Protein AF-A0A8T7GGV0-F1 (afdb_monomer)

Foldseek 3Di:
DDDDDDDPDDDDDDDPDDPDDPLPPVVVVVPPCPPPDDDDPPDDPDVVNVVVVNQAAKAKDKDWAQEAEAFDKIKIAMDIDTHADDKWKWKAKPVGDIDGDRMDIDGHNDFDKMKMKMWIAHPVGHIHMDIGMHGYDYDDDDD

Structure (mmCIF, N/CA/C/O backbone):
data_AF-A0A8T7GGV0-F1
#
_entry.id   AF-A0A8T7GGV0-F1
#
loop_
_atom_site.group_PDB
_atom_site.id
_atom_site.type_symbol
_atom_site.label_atom_id
_atom_site.label_alt_id
_atom_site.label_comp_id
_atom_site.label_asym_id
_atom_site.label_entity_id
_atom_site.label_seq_id
_atom_site.pdbx_PDB_ins_code
_atom_site.Cartn_x
_atom_site.Cartn_y
_atom_site.Cartn_z
_atom_site.occupancy
_atom_site.B_iso_or_equiv
_atom_site.auth_seq_id
_atom_site.auth_comp_id
_atom_site.auth_asym_id
_atom_site.auth_atom_id
_atom_site.pdbx_PDB_model_num
ATOM 1 N N . MET A 1 1 ? 6.820 34.932 51.823 1.00 40.03 1 MET A N 1
ATOM 2 C CA . MET A 1 1 ? 7.061 33.648 51.129 1.00 40.03 1 MET A CA 1
ATOM 3 C C . MET A 1 1 ? 6.837 33.882 49.645 1.00 40.03 1 MET A C 1
ATOM 5 O O . MET A 1 1 ? 5.722 34.203 49.266 1.00 40.03 1 MET A O 1
ATOM 9 N N . ALA A 1 2 ? 7.900 33.862 48.840 1.00 37.25 2 ALA A N 1
ATOM 10 C CA . ALA A 1 2 ? 7.823 34.126 47.404 1.00 37.25 2 ALA A CA 1
ATOM 11 C C . ALA A 1 2 ? 7.510 32.822 46.658 1.00 37.25 2 ALA A C 1
ATOM 13 O O . ALA A 1 2 ? 8.237 31.841 46.806 1.00 37.25 2 ALA A O 1
ATOM 14 N N . VAL A 1 3 ? 6.425 32.810 45.883 1.00 40.09 3 VAL A N 1
ATOM 15 C CA . VAL A 1 3 ? 6.085 31.696 44.993 1.00 40.09 3 VAL A CA 1
ATOM 16 C C . VAL A 1 3 ? 6.983 31.795 43.759 1.00 40.09 3 VAL A C 1
ATOM 18 O O . VAL A 1 3 ? 6.969 32.790 43.037 1.00 40.09 3 VAL A O 1
ATOM 21 N N . SER A 1 4 ? 7.820 30.773 43.586 1.00 41.00 4 SER A N 1
ATOM 22 C CA . SER A 1 4 ? 8.765 30.607 42.481 1.00 41.00 4 SER A CA 1
ATOM 23 C C . SER A 1 4 ? 8.033 30.579 41.135 1.00 41.00 4 SER A C 1
ATOM 25 O O . SER A 1 4 ? 7.088 29.814 40.954 1.00 41.00 4 SER A O 1
ATOM 27 N N . GLY A 1 5 ? 8.464 31.418 40.190 1.00 46.09 5 GLY A N 1
ATOM 28 C CA . GLY A 1 5 ? 7.894 31.488 38.846 1.00 46.09 5 GLY A CA 1
ATOM 29 C C . GLY A 1 5 ? 8.235 30.250 38.014 1.00 46.09 5 GLY A C 1
ATOM 30 O O . GLY A 1 5 ? 9.405 29.983 37.736 1.00 46.09 5 GLY A O 1
ATOM 31 N N . ASN A 1 6 ? 7.211 29.515 37.573 1.00 38.62 6 ASN A N 1
ATOM 32 C CA . ASN A 1 6 ? 7.380 28.393 36.652 1.00 38.62 6 ASN A CA 1
ATOM 33 C C . ASN A 1 6 ? 7.761 28.904 35.253 1.00 38.62 6 ASN A C 1
ATOM 35 O O . ASN A 1 6 ? 6.949 29.481 34.530 1.00 38.62 6 ASN A O 1
ATOM 39 N N . LYS A 1 7 ? 9.019 28.672 34.862 1.00 41.03 7 LYS A N 1
ATOM 40 C CA . LYS A 1 7 ? 9.503 28.861 33.491 1.00 41.03 7 LYS A CA 1
ATOM 41 C C . LYS A 1 7 ? 8.842 27.821 32.588 1.00 41.03 7 LYS A C 1
ATOM 43 O O . LYS A 1 7 ? 9.182 26.643 32.647 1.00 41.03 7 LYS A O 1
ATOM 48 N N . ILE A 1 8 ? 7.920 28.254 31.732 1.00 41.19 8 ILE A N 1
ATOM 49 C CA . ILE A 1 8 ? 7.350 27.391 30.695 1.00 41.19 8 ILE A CA 1
ATOM 50 C C . ILE A 1 8 ? 8.408 27.205 29.601 1.00 41.19 8 ILE A C 1
ATOM 52 O O . ILE A 1 8 ? 8.607 28.057 28.733 1.00 41.19 8 ILE A O 1
ATOM 56 N N . THR A 1 9 ? 9.138 26.096 29.688 1.00 31.20 9 THR A N 1
ATOM 57 C CA . THR A 1 9 ? 10.105 25.647 28.684 1.00 31.20 9 THR A CA 1
ATOM 58 C C . THR A 1 9 ? 9.359 25.310 27.394 1.00 31.20 9 THR A C 1
ATOM 60 O O . THR A 1 9 ? 8.573 24.367 27.346 1.00 31.20 9 THR A O 1
ATOM 63 N N . LYS A 1 10 ? 9.586 26.097 26.339 1.00 32.28 10 LYS A N 1
ATOM 64 C CA . LYS A 1 10 ? 9.011 25.870 25.007 1.00 32.28 10 LYS A CA 1
ATOM 65 C C . LYS A 1 10 ? 9.636 24.614 24.388 1.00 32.28 10 LYS A C 1
ATOM 67 O O . LYS A 1 10 ? 10.772 24.662 23.926 1.00 32.28 10 LYS A O 1
ATOM 72 N N . ILE A 1 11 ? 8.901 23.502 24.375 1.00 36.19 11 ILE A N 1
ATOM 73 C CA . ILE A 1 11 ? 9.279 22.287 23.640 1.00 36.19 11 ILE A CA 1
ATOM 74 C C . ILE A 1 11 ? 8.809 22.461 22.194 1.00 36.19 11 ILE A C 1
ATOM 76 O O . ILE A 1 11 ? 7.618 22.387 21.902 1.00 36.19 11 ILE A O 1
ATOM 80 N N . ALA A 1 12 ? 9.746 22.727 21.287 1.00 32.28 12 ALA A N 1
ATOM 81 C CA . ALA A 1 12 ? 9.485 22.677 19.855 1.00 32.28 12 ALA A CA 1
ATOM 82 C C . ALA A 1 12 ? 9.459 21.205 19.411 1.00 32.28 12 ALA A C 1
ATOM 84 O O . ALA A 1 12 ? 10.494 20.540 19.419 1.00 32.28 12 ALA A O 1
ATOM 85 N N . LEU A 1 13 ? 8.285 20.681 19.042 1.00 35.88 13 LEU A N 1
ATOM 86 C CA . LEU A 1 13 ? 8.188 19.375 18.387 1.00 35.88 13 LEU A CA 1
ATOM 87 C C . LEU A 1 13 ? 8.573 19.534 16.913 1.00 35.88 13 LEU A C 1
ATOM 89 O O . LEU A 1 13 ? 7.858 20.164 16.135 1.00 35.88 13 LEU A O 1
ATOM 93 N N . ILE A 1 14 ? 9.711 18.958 16.534 1.00 36.78 14 ILE A N 1
ATOM 94 C CA . ILE A 1 14 ? 10.134 18.846 15.138 1.00 36.78 14 ILE A CA 1
ATOM 95 C C . ILE A 1 14 ? 9.450 17.604 14.554 1.00 36.78 14 ILE A C 1
ATOM 97 O O . ILE A 1 14 ? 9.758 16.479 14.945 1.00 36.78 14 ILE A O 1
ATOM 101 N N . PHE A 1 15 ? 8.520 17.796 13.618 1.00 39.84 15 PHE A N 1
ATOM 102 C CA . PHE A 1 15 ? 7.900 16.699 12.873 1.00 39.84 15 PHE A CA 1
ATOM 103 C C . PHE A 1 15 ? 8.827 16.268 11.732 1.00 39.84 15 PHE A C 1
ATOM 105 O O . PHE A 1 15 ? 8.814 16.853 10.650 1.00 39.84 15 PHE A O 1
ATOM 112 N N . VAL A 1 16 ? 9.652 15.248 11.970 1.00 31.03 16 VAL A N 1
ATOM 113 C CA . VAL A 1 16 ? 10.456 14.620 10.915 1.00 31.03 16 VAL A CA 1
ATOM 114 C C . VAL A 1 16 ? 9.678 13.446 10.320 1.00 31.03 16 VAL A C 1
ATOM 116 O O . VAL A 1 16 ? 9.571 12.390 10.932 1.00 31.03 16 VAL A O 1
ATOM 119 N N . GLY A 1 17 ? 9.142 13.644 9.115 1.00 36.53 17 GLY A N 1
ATOM 120 C CA . GLY A 1 17 ? 9.162 12.660 8.021 1.00 36.53 17 GLY A CA 1
ATOM 121 C C . GLY A 1 17 ? 8.539 11.270 8.201 1.00 36.53 17 GLY A C 1
ATOM 122 O O . GLY A 1 17 ? 8.775 10.414 7.355 1.00 36.53 17 GLY A O 1
ATOM 123 N N . ILE A 1 18 ? 7.757 11.004 9.243 1.00 39.44 18 ILE A N 1
ATOM 124 C CA . ILE A 1 18 ? 7.032 9.739 9.416 1.00 39.44 18 ILE A CA 1
ATOM 125 C C . ILE A 1 18 ? 5.613 10.106 9.828 1.00 39.44 18 ILE A C 1
ATOM 127 O O . ILE A 1 18 ? 5.434 10.992 10.659 1.00 39.44 18 ILE A O 1
ATOM 131 N N . GLY A 1 19 ? 4.608 9.449 9.242 1.00 43.00 19 GLY A N 1
ATOM 132 C CA . GLY A 1 19 ? 3.189 9.576 9.594 1.00 43.00 19 GLY A CA 1
ATOM 133 C C . GLY A 1 19 ? 2.882 9.099 11.018 1.00 43.00 19 GLY A C 1
ATOM 134 O O . GLY A 1 19 ? 2.084 8.189 11.219 1.00 43.00 19 GLY A O 1
ATOM 135 N N . ILE A 1 20 ? 3.540 9.693 12.012 1.00 44.22 20 ILE A N 1
ATOM 136 C CA . ILE A 1 20 ? 3.296 9.515 13.431 1.00 44.22 20 ILE A CA 1
ATOM 137 C C . ILE A 1 20 ? 2.268 10.566 13.824 1.00 44.22 20 ILE A C 1
ATOM 139 O O . ILE A 1 20 ? 2.565 11.745 13.994 1.00 44.22 20 ILE A O 1
ATOM 143 N N . ALA A 1 21 ? 1.037 10.078 13.923 1.00 39.94 21 ALA A N 1
ATOM 144 C CA . ALA A 1 21 ? 0.113 10.361 15.006 1.00 39.94 21 ALA A CA 1
ATOM 145 C C . ALA A 1 21 ? 0.184 11.781 15.590 1.00 39.94 21 ALA A C 1
ATOM 147 O O . ALA A 1 21 ? 0.845 12.039 16.600 1.00 39.94 21 ALA A O 1
ATOM 148 N N . VAL A 1 22 ? -0.679 12.652 15.072 1.00 38.69 22 VAL A N 1
ATOM 149 C CA . VAL A 1 22 ? -1.307 13.695 15.892 1.00 38.69 22 VAL A CA 1
ATOM 150 C C . VAL A 1 22 ? -2.233 12.989 16.898 1.00 38.69 22 VAL A C 1
ATOM 152 O O . VAL A 1 22 ? -3.447 12.973 16.763 1.00 38.69 22 VAL A O 1
ATOM 155 N N . GLY A 1 23 ? -1.630 12.291 17.860 1.00 41.53 23 GLY A N 1
ATOM 156 C CA . GLY A 1 23 ? -2.302 11.563 18.939 1.00 41.53 23 GLY A CA 1
ATOM 157 C C . GLY A 1 23 ? -1.738 11.903 20.320 1.00 41.53 23 GLY A C 1
ATOM 158 O O . GLY A 1 23 ? -2.379 11.627 21.325 1.00 41.53 23 GLY A O 1
ATOM 159 N N . LEU A 1 24 ? -0.575 12.561 20.389 1.00 41.19 24 LEU A N 1
ATOM 160 C CA . LEU A 1 24 ? 0.061 12.940 21.656 1.00 41.19 24 LEU A CA 1
ATOM 161 C C . LEU A 1 24 ? -0.316 14.339 22.173 1.00 41.19 24 LEU A C 1
ATOM 163 O O . LEU A 1 24 ? 0.004 14.661 23.312 1.00 41.19 24 LEU A O 1
ATOM 167 N N . ALA A 1 25 ? -1.020 15.164 21.391 1.00 37.88 25 ALA A N 1
ATOM 168 C CA . ALA A 1 25 ? -1.359 16.528 21.815 1.00 37.88 25 ALA A CA 1
ATOM 169 C C . ALA A 1 25 ? -2.620 16.616 22.699 1.00 37.88 25 ALA A C 1
ATOM 171 O O . ALA A 1 25 ? -2.757 17.558 23.473 1.00 37.88 25 ALA A O 1
ATOM 172 N N . ILE A 1 26 ? -3.537 15.645 22.621 1.00 43.47 26 ILE A N 1
ATOM 173 C CA . ILE A 1 26 ? -4.849 15.759 23.286 1.00 43.47 26 ILE A CA 1
ATOM 174 C C . ILE A 1 26 ? -4.807 15.263 24.740 1.00 43.47 26 ILE A C 1
ATOM 176 O O . ILE A 1 26 ? -5.493 15.822 25.593 1.00 43.47 26 ILE A O 1
ATOM 180 N N . ALA A 1 27 ? -3.940 14.295 25.066 1.00 40.59 27 ALA A N 1
ATOM 181 C CA . ALA A 1 27 ? -3.777 13.824 26.445 1.00 40.59 27 ALA A CA 1
ATOM 182 C C . ALA A 1 27 ? -3.218 14.908 27.388 1.00 40.59 27 ALA A C 1
ATOM 184 O O . ALA A 1 27 ? -3.549 14.914 28.570 1.00 40.59 27 ALA A O 1
ATOM 185 N N . LEU A 1 28 ? -2.435 15.865 26.868 1.00 40.44 28 LEU A N 1
ATOM 186 C CA . LEU A 1 28 ? -1.937 16.986 27.670 1.00 40.44 28 LEU A CA 1
ATOM 187 C C . LEU A 1 28 ? -3.003 18.054 27.965 1.00 40.44 28 LEU A C 1
ATOM 189 O O . LEU A 1 28 ? -2.833 18.814 28.914 1.00 40.44 28 LEU A O 1
ATOM 193 N N . LEU A 1 29 ? -4.096 18.121 27.195 1.00 40.66 29 LEU A N 1
ATOM 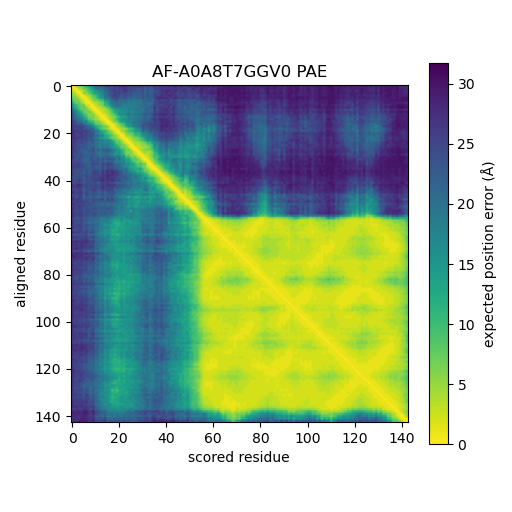194 C CA . LEU A 1 29 ? -5.113 19.164 27.374 1.00 40.66 29 LEU A CA 1
ATOM 195 C C . LEU A 1 29 ? -6.152 18.806 28.451 1.00 40.66 29 LEU A C 1
ATOM 197 O O . LEU A 1 29 ? -6.715 19.691 29.085 1.00 40.66 29 LEU A O 1
ATOM 201 N N . VAL A 1 30 ? -6.379 17.514 28.707 1.00 46.53 30 VAL A N 1
ATOM 202 C CA . VAL A 1 30 ? -7.396 17.048 29.672 1.00 46.53 30 VAL A CA 1
ATOM 203 C C . VAL A 1 30 ? -6.906 17.114 31.131 1.00 46.53 30 VAL A C 1
ATOM 205 O O . VAL A 1 30 ? -7.712 17.031 32.052 1.00 46.53 30 VAL A O 1
ATOM 208 N N . MET A 1 31 ? -5.608 17.332 31.368 1.00 45.06 31 MET A N 1
ATOM 209 C CA . MET A 1 31 ? -4.999 17.299 32.708 1.00 45.06 31 MET A CA 1
ATOM 210 C C . MET A 1 31 ? -4.852 18.671 33.399 1.00 45.06 31 MET A C 1
ATOM 212 O O . MET A 1 31 ? -4.231 18.745 34.453 1.00 45.06 31 MET A O 1
ATOM 216 N N . GLN A 1 32 ? -5.395 19.757 32.833 1.00 42.12 32 GLN A N 1
ATOM 217 C CA . GLN A 1 32 ? -5.295 21.116 33.406 1.00 42.12 32 GLN A CA 1
ATOM 218 C C . GLN A 1 32 ? -6.587 21.646 34.047 1.00 42.12 32 GLN A C 1
ATOM 220 O O . GLN A 1 32 ? -6.619 22.796 34.470 1.00 42.12 32 GLN A O 1
ATOM 225 N N . LEU A 1 33 ? -7.640 20.835 34.159 1.00 42.31 33 LEU A N 1
ATOM 226 C CA . LEU A 1 33 ? -8.830 21.213 34.923 1.00 42.31 33 LEU A CA 1
ATOM 227 C C . LEU A 1 33 ? -8.917 20.335 36.167 1.00 42.31 33 LEU A C 1
ATOM 229 O O . LEU A 1 33 ? -9.637 19.337 36.202 1.00 42.31 33 LEU A O 1
ATOM 233 N N . GLU A 1 34 ? -8.135 20.692 37.182 1.00 52.16 34 GLU A N 1
ATOM 234 C CA . GLU A 1 34 ? -8.460 20.294 38.549 1.00 52.16 34 GLU A CA 1
ATOM 235 C C . GLU A 1 34 ? -9.818 20.937 38.886 1.00 52.16 34 GLU A C 1
ATOM 237 O O . GLU A 1 34 ? -9.960 22.150 38.721 1.00 52.16 34 GLU A O 1
ATOM 242 N N . PRO A 1 35 ? -10.849 20.168 39.278 1.00 48.94 35 PRO A N 1
ATOM 243 C CA . PRO A 1 35 ? -12.132 20.747 39.638 1.00 48.94 35 PRO A CA 1
ATOM 244 C C . PRO A 1 35 ? -11.972 21.488 40.965 1.00 48.94 35 PRO A C 1
ATOM 246 O O . PRO A 1 35 ? -11.933 20.875 42.031 1.00 48.94 35 PRO A O 1
ATOM 249 N N . THR A 1 36 ? -11.853 22.809 40.903 1.00 49.69 36 THR A N 1
ATOM 250 C CA . THR A 1 36 ? -12.116 23.656 42.058 1.00 49.69 36 THR A CA 1
ATOM 251 C C . THR A 1 36 ? -13.621 23.832 42.175 1.00 49.69 36 THR A C 1
ATOM 253 O O . THR A 1 36 ? -14.245 24.416 41.298 1.00 49.69 36 THR A O 1
ATOM 256 N N . GLU A 1 37 ? -14.135 23.368 43.306 1.00 47.41 37 GLU A N 1
ATOM 257 C CA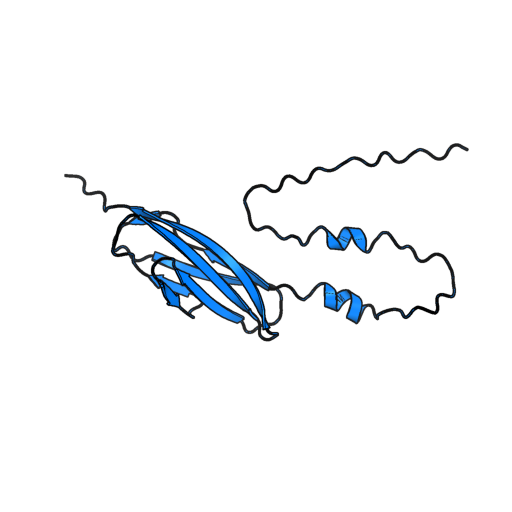 . GLU A 1 37 ? -15.422 23.705 43.909 1.00 47.41 37 GLU A CA 1
ATOM 258 C C . GLU A 1 37 ? -16.588 22.723 43.715 1.00 47.41 37 GLU A C 1
ATOM 260 O O . GLU A 1 37 ? -16.977 22.269 42.641 1.00 47.41 37 GLU A O 1
ATOM 265 N N . GLU A 1 38 ? -17.109 22.358 44.879 1.00 54.34 38 GLU A N 1
ATOM 266 C CA . GLU A 1 38 ? -18.240 21.499 45.155 1.00 54.34 38 GLU A CA 1
ATOM 267 C C . GLU A 1 38 ? -19.523 22.203 44.687 1.00 54.34 38 GLU A C 1
ATOM 269 O O . GLU A 1 38 ? -20.084 23.016 45.414 1.00 54.34 38 GLU A O 1
ATOM 274 N N . GLY A 1 39 ? -19.987 21.933 43.460 1.00 53.09 39 GLY A N 1
ATOM 275 C CA . GLY A 1 39 ? -21.312 22.415 43.046 1.00 53.09 39 GLY A CA 1
ATOM 276 C C . GLY A 1 39 ? -21.603 22.654 41.567 1.00 53.09 39 GLY A C 1
ATOM 277 O O . GLY A 1 39 ? -22.658 23.215 41.288 1.00 53.09 39 GLY A O 1
ATOM 278 N N . ASP A 1 40 ? -20.757 22.258 40.612 1.00 50.97 40 ASP A N 1
ATOM 279 C CA . ASP A 1 40 ? -21.049 22.553 39.201 1.00 50.97 40 ASP A CA 1
ATOM 280 C C . ASP A 1 40 ? -22.251 21.752 38.637 1.00 50.97 40 ASP A C 1
ATOM 282 O O . ASP A 1 40 ? -22.197 20.519 38.577 1.00 50.97 40 ASP A O 1
ATOM 286 N N . PRO A 1 41 ? -23.318 22.423 38.143 1.00 55.78 41 PRO A N 1
ATOM 287 C CA . PRO A 1 41 ? -24.479 21.792 37.505 1.00 55.78 41 PRO A CA 1
ATOM 288 C C . PRO A 1 41 ? -24.233 21.426 36.030 1.00 55.78 41 PRO A C 1
ATOM 290 O O . PRO A 1 41 ? -25.136 20.936 35.352 1.00 55.78 41 PRO A O 1
ATOM 293 N N . TYR A 1 42 ? -23.019 21.641 35.518 1.00 44.91 42 TYR A N 1
ATOM 294 C CA . TYR A 1 42 ? -22.617 21.224 34.178 1.00 44.91 42 TYR A CA 1
ATOM 295 C C . TYR A 1 42 ? -22.097 19.791 34.222 1.00 44.91 42 TYR A C 1
ATOM 297 O O . TYR A 1 42 ? -20.900 19.519 34.273 1.00 44.91 42 TYR A O 1
ATOM 305 N N . ASP A 1 43 ? -23.071 18.888 34.252 1.00 52.53 43 ASP A N 1
ATOM 306 C CA . ASP A 1 43 ? -23.121 17.717 33.388 1.00 52.53 43 ASP A CA 1
ATOM 307 C C . ASP A 1 43 ? -21.759 17.058 33.141 1.00 52.53 43 ASP A C 1
ATOM 309 O O . ASP A 1 43 ? -21.024 17.330 32.183 1.00 52.53 43 ASP A O 1
ATOM 313 N N . ARG A 1 44 ? -21.405 16.170 34.069 1.00 54.78 44 ARG A N 1
ATOM 314 C CA . ARG A 1 44 ? -20.281 15.268 33.884 1.00 54.78 44 ARG A CA 1
ATOM 315 C C . ARG A 1 44 ? -20.650 14.321 32.756 1.00 54.78 44 ARG A C 1
ATOM 317 O O . ARG A 1 44 ? -21.173 13.245 33.034 1.00 54.78 44 ARG A O 1
ATOM 324 N N . LEU A 1 45 ? -20.304 14.686 31.518 1.00 48.00 45 LEU A N 1
ATOM 325 C CA . LEU A 1 45 ? -20.090 13.706 30.455 1.00 48.00 45 LEU A CA 1
ATOM 326 C C . LEU A 1 45 ? -19.366 12.534 31.104 1.00 48.00 45 LEU A C 1
ATOM 328 O O . LEU A 1 45 ? -18.265 12.700 31.655 1.00 48.00 45 LEU A O 1
ATOM 332 N N . SER A 1 46 ? -20.049 11.396 31.153 1.00 53.78 46 SER A N 1
ATOM 333 C CA . SER A 1 46 ? -19.591 10.244 31.906 1.00 53.78 46 SER A CA 1
ATOM 334 C C . SER A 1 46 ? -18.184 9.910 31.423 1.00 53.78 46 SER A C 1
ATOM 336 O O . SER A 1 46 ? -17.837 10.126 30.258 1.00 53.78 46 SER A O 1
ATOM 338 N N . LEU A 1 47 ? -17.324 9.386 32.298 1.00 46.56 47 LEU A N 1
ATOM 339 C CA . LEU A 1 47 ? -15.961 9.041 31.885 1.00 46.56 47 LEU A CA 1
ATOM 340 C C . LEU A 1 47 ? -15.982 8.093 30.669 1.00 46.56 47 LEU A C 1
ATOM 342 O O . LEU A 1 47 ? -15.088 8.155 29.836 1.00 46.56 47 LEU A O 1
ATOM 346 N N . SER A 1 48 ? -17.051 7.306 30.503 1.00 43.91 48 SER A N 1
ATOM 347 C CA . SER A 1 48 ? -17.307 6.480 29.321 1.00 43.91 48 SER A CA 1
ATOM 348 C C . SER A 1 48 ? -17.473 7.278 28.016 1.00 43.91 48 SER A C 1
ATOM 350 O O . SER A 1 48 ? -16.919 6.881 26.994 1.00 43.91 48 SER A O 1
ATOM 352 N N . GLU A 1 49 ? -18.111 8.449 28.051 1.00 48.69 49 GLU A N 1
ATOM 353 C CA . GLU A 1 49 ? -18.260 9.364 26.908 1.00 48.69 49 GLU A CA 1
ATOM 354 C C . GLU A 1 49 ? -16.981 10.172 26.660 1.00 48.69 49 GLU A C 1
ATOM 356 O O . GLU A 1 49 ? -16.578 10.375 25.515 1.00 48.69 49 GLU A O 1
ATOM 361 N N . ARG A 1 50 ? -16.265 10.553 27.726 1.00 46.16 50 ARG A N 1
ATOM 362 C CA . ARG A 1 50 ? -14.947 11.205 27.619 1.00 46.16 50 ARG A CA 1
ATOM 363 C C . ARG A 1 50 ? -13.859 10.257 27.097 1.00 46.16 50 ARG A C 1
ATOM 365 O O . ARG A 1 50 ? -12.968 10.692 26.372 1.00 46.16 50 ARG A O 1
ATOM 372 N N . THR A 1 51 ? -13.960 8.960 27.390 1.00 43.19 51 THR A N 1
ATOM 373 C CA . THR A 1 51 ? -13.079 7.911 26.839 1.00 43.19 51 THR A CA 1
ATOM 374 C C . THR A 1 51 ? -13.481 7.538 25.406 1.00 43.19 51 THR A C 1
ATOM 376 O O . THR A 1 51 ? -12.622 7.199 24.589 1.00 43.19 51 THR A O 1
ATOM 379 N N . ALA A 1 52 ? -14.764 7.673 25.046 1.00 46.78 52 ALA A N 1
ATOM 380 C CA . ALA A 1 52 ? -15.253 7.424 23.688 1.00 46.78 52 ALA A CA 1
ATOM 381 C C . ALA A 1 52 ? -14.660 8.387 22.640 1.00 46.78 52 ALA A C 1
ATOM 383 O O . ALA A 1 52 ? -14.479 7.996 21.485 1.00 46.78 52 ALA A O 1
ATOM 384 N N . LEU A 1 53 ? -14.276 9.606 23.038 1.00 44.47 53 LEU A N 1
ATOM 385 C CA . LEU A 1 53 ? -13.596 10.562 22.154 1.00 44.47 53 LEU A CA 1
ATOM 386 C C . LEU A 1 53 ? -12.172 10.120 21.767 1.00 44.47 53 LEU A C 1
ATOM 388 O O . LEU A 1 53 ? -11.690 10.473 20.692 1.00 44.47 53 LEU A O 1
ATOM 392 N N . VAL A 1 54 ? -11.520 9.296 22.594 1.00 49.38 54 VAL A N 1
ATOM 393 C CA . VAL A 1 54 ? -10.122 8.860 22.407 1.00 49.38 54 VAL A CA 1
ATOM 394 C C . VAL A 1 54 ? -10.006 7.578 21.560 1.00 49.38 54 VAL A C 1
ATOM 396 O O . VAL A 1 54 ? -8.975 7.336 20.939 1.00 49.38 54 VAL A O 1
ATOM 399 N N . SER A 1 55 ? -11.068 6.775 21.444 1.00 51.84 55 SER A N 1
ATOM 400 C CA . SER A 1 55 ? -11.027 5.427 20.836 1.00 51.84 55 SER A CA 1
ATOM 401 C C . SER A 1 55 ? -11.495 5.364 19.370 1.00 51.84 55 SER A C 1
ATOM 403 O O . SER A 1 55 ? -12.031 4.348 18.917 1.00 51.84 55 SER A O 1
ATOM 405 N N . SER A 1 56 ? -11.371 6.452 18.609 1.00 63.72 56 SER A N 1
ATOM 406 C CA . SER A 1 56 ? -12.117 6.599 17.354 1.00 63.72 56 SER A CA 1
ATOM 407 C C . SER A 1 56 ? -11.287 6.731 16.077 1.00 63.72 56 SER A C 1
ATOM 409 O O . SER A 1 56 ? -11.876 6.760 15.002 1.00 63.72 56 SER A O 1
ATOM 411 N N . PHE A 1 57 ? -9.959 6.768 16.148 1.00 71.81 57 PHE A N 1
ATOM 412 C CA . PHE A 1 57 ? -9.139 6.876 14.944 1.00 71.81 57 PHE A CA 1
ATOM 413 C C . PHE A 1 57 ? -8.759 5.495 14.406 1.00 71.81 57 PHE A C 1
ATOM 415 O O . PHE A 1 57 ? -8.469 4.571 15.165 1.00 71.81 57 PHE A O 1
ATOM 422 N N . VAL A 1 58 ? -8.757 5.375 13.081 1.00 84.75 58 VAL A N 1
ATOM 423 C CA . VAL A 1 58 ? -8.204 4.229 12.357 1.00 84.75 58 VAL A CA 1
ATOM 424 C C . VAL A 1 58 ? -6.906 4.701 11.727 1.00 84.75 58 VAL A C 1
ATOM 426 O O . VAL A 1 58 ? -6.885 5.732 11.056 1.00 84.75 58 VAL A O 1
ATOM 429 N N . SER A 1 59 ? -5.820 3.968 11.932 1.00 84.00 59 SER A N 1
ATOM 430 C CA . SER A 1 59 ? -4.573 4.179 11.203 1.00 84.00 59 SER A CA 1
ATOM 431 C C . SER A 1 59 ? -4.395 3.095 10.147 1.00 84.00 59 SER A C 1
ATOM 433 O O . SER A 1 59 ? -4.818 1.951 10.323 1.00 84.00 59 SER A O 1
ATOM 435 N N . ALA A 1 60 ? -3.771 3.470 9.034 1.00 88.31 60 ALA A N 1
ATOM 436 C CA . ALA A 1 60 ? -3.378 2.557 7.976 1.00 88.31 60 ALA A CA 1
ATOM 437 C C . ALA A 1 60 ? -1.861 2.587 7.821 1.00 88.31 60 ALA A C 1
ATOM 439 O O . ALA A 1 60 ? -1.221 3.624 7.988 1.00 88.31 60 ALA A O 1
ATOM 440 N N . SER A 1 61 ? -1.288 1.447 7.466 1.00 82.44 61 SER A N 1
ATOM 441 C CA . SER A 1 61 ? 0.125 1.324 7.130 1.00 82.44 61 SER A CA 1
ATOM 442 C C . SER A 1 61 ? 0.287 0.386 5.945 1.00 82.44 61 SER A C 1
ATOM 444 O O . SER A 1 61 ? -0.482 -0.568 5.800 1.00 82.44 61 SER A O 1
ATOM 446 N N . ALA A 1 62 ? 1.289 0.660 5.115 1.00 90.38 62 ALA A N 1
ATOM 447 C CA . ALA A 1 62 ? 1.691 -0.181 3.998 1.00 90.38 62 ALA A CA 1
ATOM 448 C C . ALA A 1 62 ? 3.158 -0.594 4.156 1.00 90.38 62 ALA A C 1
ATOM 450 O O . ALA A 1 62 ? 3.997 0.210 4.561 1.00 90.38 62 ALA A O 1
ATOM 451 N N . LYS A 1 63 ? 3.476 -1.837 3.794 1.00 91.44 63 LYS A N 1
ATOM 452 C CA . LYS A 1 63 ? 4.851 -2.293 3.556 1.00 91.44 63 LYS A CA 1
ATOM 453 C C . LYS A 1 63 ? 4.992 -2.684 2.094 1.00 91.44 63 LYS A C 1
ATOM 455 O O . LYS A 1 63 ? 4.116 -3.359 1.552 1.00 91.44 63 LYS A O 1
ATOM 460 N N . TYR A 1 64 ? 6.084 -2.238 1.486 1.00 93.75 64 TYR A N 1
ATOM 461 C CA . TYR A 1 64 ? 6.359 -2.358 0.059 1.00 93.75 64 TYR A CA 1
ATOM 462 C C . TYR A 1 64 ? 7.863 -2.186 -0.199 1.00 93.75 64 TYR A C 1
ATOM 464 O O . TYR A 1 64 ? 8.586 -1.629 0.631 1.00 93.75 64 TYR A O 1
ATOM 472 N N . LYS A 1 65 ? 8.335 -2.638 -1.365 1.00 91.06 65 LYS A N 1
ATOM 473 C CA . LYS A 1 65 ? 9.665 -2.281 -1.876 1.00 91.06 65 LYS A CA 1
ATOM 474 C C . LYS A 1 65 ? 9.599 -0.884 -2.501 1.00 91.06 65 LYS A C 1
ATOM 476 O O . LYS A 1 65 ? 8.817 -0.670 -3.423 1.00 91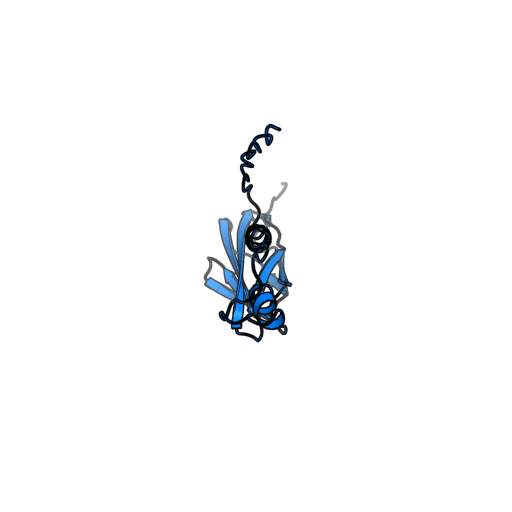.06 65 LYS A O 1
ATOM 481 N N . SER A 1 66 ? 10.422 0.055 -2.032 1.00 91.00 66 SER A N 1
ATOM 482 C CA . SER A 1 66 ? 10.503 1.409 -2.609 1.00 91.00 66 SER A CA 1
ATOM 483 C C . SER A 1 66 ? 11.192 1.444 -3.975 1.00 91.00 66 SER A C 1
ATOM 485 O O . SER A 1 66 ? 10.987 2.390 -4.728 1.00 91.00 66 SER A O 1
ATOM 487 N N . LYS A 1 67 ? 11.977 0.412 -4.305 1.00 92.62 67 LYS A N 1
ATOM 488 C CA . LYS A 1 67 ? 12.604 0.206 -5.611 1.00 92.62 67 LYS A CA 1
ATOM 489 C C . LYS A 1 67 ? 12.267 -1.188 -6.135 1.00 92.62 67 LYS A C 1
ATOM 491 O O . LYS A 1 67 ? 12.478 -2.168 -5.421 1.00 92.62 67 LYS A O 1
ATOM 496 N N . ILE A 1 68 ? 11.737 -1.267 -7.351 1.00 95.00 68 ILE A N 1
ATOM 497 C CA . ILE A 1 68 ? 11.289 -2.510 -8.003 1.00 95.00 68 ILE A CA 1
ATOM 498 C C . ILE A 1 68 ? 11.886 -2.568 -9.410 1.00 95.00 68 ILE A C 1
ATOM 500 O O . ILE A 1 68 ? 11.966 -1.544 -10.086 1.00 95.00 68 ILE A O 1
ATOM 504 N N . VAL A 1 69 ? 12.308 -3.743 -9.873 1.00 96.38 69 VAL A N 1
ATOM 505 C CA . VAL A 1 69 ? 12.722 -3.913 -11.270 1.00 96.38 69 VAL A CA 1
ATOM 506 C C . VAL A 1 69 ? 11.486 -4.059 -12.160 1.00 96.38 69 VAL A C 1
ATOM 508 O O . VAL A 1 69 ? 10.514 -4.711 -11.792 1.00 96.38 69 VAL A O 1
ATOM 511 N N . VAL A 1 70 ? 11.503 -3.456 -13.347 1.00 96.31 70 VAL A N 1
ATOM 512 C CA . VAL A 1 70 ? 10.412 -3.585 -14.326 1.00 96.31 70 VAL A CA 1
ATOM 513 C C . VAL A 1 70 ? 10.035 -5.057 -14.564 1.00 96.31 70 VAL A C 1
ATOM 515 O O . VAL A 1 70 ? 10.908 -5.914 -14.711 1.00 96.31 70 VAL A O 1
ATOM 518 N N . ASN A 1 71 ? 8.731 -5.344 -14.594 1.00 95.50 71 ASN A N 1
ATOM 519 C CA . ASN A 1 71 ? 8.138 -6.686 -14.680 1.00 95.50 71 ASN A CA 1
ATOM 520 C C . ASN A 1 71 ? 8.489 -7.661 -13.533 1.00 95.50 71 ASN A C 1
ATOM 522 O O . ASN A 1 71 ? 8.164 -8.842 -13.631 1.00 95.50 71 ASN A O 1
ATOM 526 N N . GLU A 1 72 ? 9.116 -7.208 -12.444 1.00 94.88 72 GLU A N 1
ATOM 527 C CA . GLU A 1 72 ? 9.290 -8.010 -11.227 1.00 94.88 72 GLU A CA 1
ATOM 528 C C . GLU A 1 72 ? 8.014 -7.970 -10.377 1.00 94.88 72 GLU A C 1
ATOM 530 O O . GLU A 1 72 ? 7.426 -6.905 -10.162 1.00 94.88 72 GLU A O 1
ATOM 535 N N . ASP A 1 73 ? 7.607 -9.126 -9.853 1.00 94.31 73 ASP A N 1
ATOM 536 C CA . ASP A 1 73 ? 6.539 -9.203 -8.864 1.00 94.31 73 ASP A CA 1
ATOM 537 C C . ASP A 1 73 ? 6.976 -8.582 -7.532 1.00 94.31 73 ASP A C 1
ATOM 539 O O . ASP A 1 73 ? 8.018 -8.909 -6.956 1.00 94.31 73 ASP A O 1
ATOM 543 N N . SER A 1 74 ? 6.139 -7.695 -7.002 1.00 94.31 74 SER A N 1
ATOM 544 C CA . SER A 1 74 ? 6.350 -7.042 -5.718 1.00 94.31 74 SER A CA 1
ATOM 545 C C . SER A 1 74 ? 5.141 -7.202 -4.816 1.00 94.31 74 SER A C 1
ATOM 547 O O . SER A 1 74 ? 3.992 -7.087 -5.246 1.00 94.31 74 SER A O 1
ATOM 549 N N . SER A 1 75 ? 5.413 -7.466 -3.542 1.00 94.38 75 SER A N 1
ATOM 550 C CA . SER A 1 75 ? 4.387 -7.670 -2.528 1.00 94.38 75 SER A CA 1
ATOM 551 C C . SER A 1 75 ? 4.065 -6.371 -1.803 1.00 94.38 75 SER A C 1
ATOM 553 O O . SER A 1 75 ? 4.956 -5.652 -1.342 1.00 94.38 75 SER A O 1
ATOM 555 N N . PHE A 1 76 ? 2.771 -6.125 -1.644 1.00 94.25 76 PHE A N 1
ATOM 556 C CA . PHE A 1 76 ? 2.196 -5.019 -0.897 1.00 94.25 76 PHE A CA 1
ATOM 557 C C . PHE A 1 76 ? 1.359 -5.595 0.231 1.00 94.25 76 PHE A C 1
ATOM 559 O O . PHE A 1 76 ? 0.423 -6.357 -0.009 1.00 94.25 76 PHE A O 1
ATOM 566 N N . THR A 1 77 ? 1.693 -5.240 1.466 1.00 94.00 77 THR A N 1
ATOM 567 C CA . THR A 1 77 ? 0.936 -5.679 2.646 1.00 94.00 77 THR A CA 1
ATOM 568 C C . THR A 1 77 ? 0.434 -4.476 3.408 1.00 94.00 77 THR A C 1
ATOM 570 O O . THR A 1 77 ? 1.179 -3.502 3.558 1.00 94.00 77 THR A O 1
ATOM 573 N N . SER A 1 78 ? -0.781 -4.558 3.938 1.00 92.31 78 SER A N 1
ATOM 574 C CA . SER A 1 78 ? -1.359 -3.498 4.760 1.00 92.31 78 SER A CA 1
ATOM 575 C C . SER A 1 78 ? -1.748 -3.970 6.152 1.00 92.31 78 SER A C 1
ATOM 577 O O . SER A 1 78 ? -2.082 -5.135 6.386 1.00 92.31 78 SER A O 1
ATOM 579 N N . ALA A 1 79 ? -1.729 -3.028 7.090 1.00 89.12 79 ALA A N 1
ATOM 580 C CA . ALA A 1 79 ? -2.259 -3.220 8.430 1.00 89.12 79 ALA A CA 1
ATOM 581 C C . ALA A 1 79 ? -3.099 -2.008 8.844 1.00 89.12 79 ALA A C 1
ATOM 583 O O . ALA A 1 79 ? -2.680 -0.862 8.660 1.00 89.12 79 ALA A O 1
ATOM 584 N N . GLY A 1 80 ? -4.273 -2.299 9.407 1.00 88.88 80 GLY A N 1
ATOM 585 C CA . GLY A 1 80 ? -5.135 -1.342 10.095 1.00 88.88 80 GLY A CA 1
ATOM 586 C C . GLY A 1 80 ? -4.958 -1.452 11.606 1.00 88.88 80 GLY A C 1
ATOM 587 O O . GLY A 1 80 ? -4.832 -2.566 12.117 1.00 88.88 80 GLY A O 1
ATOM 588 N N . GLN A 1 81 ? -4.947 -0.328 12.319 1.00 87.75 81 GLN A N 1
ATOM 589 C CA . GLN A 1 81 ? -4.963 -0.304 13.787 1.00 87.75 81 GLN A CA 1
ATOM 590 C C . GLN A 1 81 ? -5.963 0.737 14.303 1.00 87.75 81 GLN A C 1
ATOM 592 O O . GLN A 1 81 ? -6.282 1.698 13.604 1.00 87.75 81 GLN A O 1
ATOM 597 N N . GLY A 1 82 ? -6.427 0.564 15.543 1.00 85.75 82 GLY A N 1
ATOM 598 C CA . GLY A 1 82 ? -7.453 1.424 16.140 1.00 85.75 82 GLY A CA 1
ATOM 599 C C . GLY A 1 82 ? -8.861 1.148 15.600 1.00 85.75 82 GLY A C 1
ATOM 600 O O . GLY A 1 82 ? -9.098 0.145 14.939 1.00 85.75 82 GLY A O 1
ATOM 601 N N . GLY A 1 83 ? -9.815 2.030 15.890 1.00 85.31 83 GLY A N 1
ATOM 602 C CA . GLY A 1 83 ? -11.206 1.874 15.453 1.00 85.31 83 GLY A CA 1
ATOM 603 C C . GLY A 1 83 ? -11.855 0.533 15.833 1.00 85.31 83 GLY A C 1
ATOM 604 O O . GLY A 1 83 ? -11.555 -0.051 16.876 1.00 85.31 83 GLY A O 1
ATOM 605 N N . LYS A 1 84 ? -12.793 0.067 14.999 1.00 86.38 84 LYS A N 1
ATOM 606 C CA . LYS A 1 84 ? -13.604 -1.138 15.233 1.00 86.38 84 LYS A CA 1
ATOM 607 C C . LYS A 1 84 ? -13.500 -2.160 14.086 1.00 86.38 84 LYS A C 1
ATOM 609 O O . LYS A 1 84 ? -14.150 -1.969 13.054 1.00 86.38 84 LYS A O 1
ATOM 614 N N . PRO A 1 85 ? -12.793 -3.288 14.268 1.00 87.25 85 PRO A N 1
ATOM 615 C CA . PRO A 1 85 ? -12.793 -4.392 13.305 1.00 87.25 85 PRO A CA 1
ATOM 616 C C . PRO A 1 85 ? -14.211 -4.929 13.004 1.00 87.25 85 PRO A C 1
ATOM 618 O O . PRO A 1 85 ? -15.101 -4.780 13.846 1.00 87.25 85 PRO A O 1
ATOM 621 N N . PRO A 1 86 ? -14.438 -5.607 11.861 1.00 94.12 86 PRO A N 1
ATOM 622 C CA . PRO A 1 86 ? -13.471 -5.912 10.798 1.00 94.12 86 PRO A CA 1
ATOM 623 C C . PRO A 1 86 ? -13.075 -4.687 9.960 1.00 94.12 86 PRO A C 1
ATOM 625 O O . PRO A 1 86 ? -13.778 -3.677 9.956 1.00 94.12 86 PRO A O 1
ATOM 628 N N . TYR A 1 87 ? -11.952 -4.799 9.244 1.00 94.50 87 TYR A N 1
ATOM 629 C CA . TYR A 1 87 ? -11.457 -3.759 8.340 1.00 94.50 87 TYR A CA 1
ATOM 630 C C . TYR A 1 87 ? -11.706 -4.098 6.870 1.00 94.50 87 TYR A C 1
ATOM 632 O O . TYR A 1 87 ? -11.701 -5.262 6.471 1.00 94.50 87 TYR A O 1
ATOM 640 N N . GLN A 1 88 ? -11.861 -3.054 6.066 1.00 96.31 88 GLN A N 1
ATOM 641 C CA . GLN A 1 88 ? -11.890 -3.074 4.610 1.00 96.31 88 GLN A CA 1
ATOM 642 C C . GLN A 1 88 ? -10.671 -2.322 4.081 1.00 96.31 88 GLN A C 1
ATOM 644 O O . GLN A 1 88 ? -10.259 -1.318 4.662 1.00 96.31 88 GLN A O 1
ATOM 649 N N . TYR A 1 89 ? -10.112 -2.804 2.976 1.00 96.25 89 TYR A N 1
ATOM 650 C CA . TYR A 1 89 ? -8.892 -2.276 2.377 1.00 96.25 89 TYR A CA 1
ATOM 651 C C . TYR A 1 89 ? -9.198 -1.761 0.974 1.00 96.25 89 TYR A C 1
ATOM 653 O O . TYR A 1 89 ? -9.969 -2.377 0.243 1.00 96.25 89 TYR A O 1
ATOM 661 N N . GLU A 1 90 ? -8.596 -0.639 0.601 1.00 97.50 90 GLU A N 1
ATOM 662 C CA . GLU A 1 90 ? -8.673 -0.081 -0.746 1.00 97.50 90 GLU A CA 1
ATOM 663 C C . GLU A 1 90 ? -7.314 0.499 -1.141 1.00 97.50 90 GLU A C 1
ATOM 665 O O . GLU A 1 90 ? -6.875 1.520 -0.611 1.00 97.50 90 GLU A O 1
ATOM 670 N N . TRP A 1 91 ? -6.650 -0.148 -2.090 1.00 96.56 91 TRP A N 1
ATOM 671 C CA . TRP A 1 91 ? -5.436 0.349 -2.723 1.00 96.56 91 TRP A CA 1
ATOM 672 C C . TRP A 1 91 ? -5.781 1.145 -3.976 1.00 96.56 91 TRP A C 1
ATOM 674 O O . TRP A 1 91 ? -6.629 0.722 -4.764 1.00 96.56 91 TRP A O 1
ATOM 684 N N . LYS A 1 92 ? -5.075 2.253 -4.191 1.00 96.06 92 LYS A N 1
ATOM 685 C CA . LYS A 1 92 ? -5.124 3.071 -5.407 1.00 96.06 92 LYS A CA 1
ATOM 686 C C . LYS A 1 92 ? -3.714 3.419 -5.842 1.00 96.06 92 LYS A C 1
ATOM 688 O O . LYS A 1 92 ? -2.927 3.890 -5.026 1.00 96.06 92 LYS A O 1
ATOM 693 N N . PHE A 1 93 ? -3.412 3.212 -7.114 1.00 95.38 93 PHE A N 1
ATOM 694 C CA . PHE A 1 93 ? -2.127 3.556 -7.715 1.00 95.38 93 PHE A CA 1
ATOM 695 C C . PHE A 1 93 ? -2.297 4.678 -8.737 1.00 95.38 93 PHE A C 1
ATOM 697 O O . PHE A 1 93 ? -3.368 4.843 -9.323 1.00 95.38 93 PHE A O 1
ATOM 704 N N . SER A 1 94 ? -1.233 5.440 -8.979 1.00 94.00 94 SER A N 1
ATOM 705 C CA . SER A 1 94 ? -1.220 6.538 -9.956 1.00 94.00 94 SER A CA 1
ATOM 706 C C . SER A 1 94 ? -1.465 6.094 -11.398 1.00 94.00 94 SER A C 1
ATOM 708 O O . SER A 1 94 ? -1.797 6.920 -12.239 1.00 94.00 94 SER A O 1
ATOM 710 N N . ASP A 1 9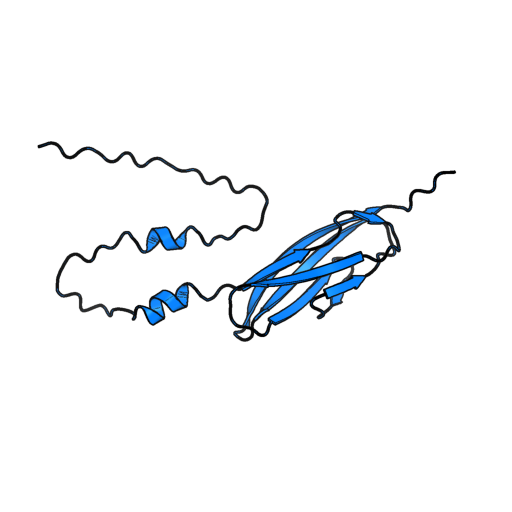5 ? -1.310 4.804 -11.687 1.00 92.69 95 ASP A N 1
ATOM 711 C CA . ASP A 1 95 ? -1.619 4.195 -12.984 1.00 92.69 95 ASP A CA 1
ATOM 712 C C . ASP A 1 95 ? -3.090 3.771 -13.137 1.00 92.69 95 ASP A C 1
ATOM 714 O O . ASP A 1 95 ? -3.466 3.193 -14.154 1.00 92.69 95 ASP A O 1
ATOM 718 N N . GLY A 1 96 ? -3.929 4.065 -12.140 1.00 92.25 96 GLY A N 1
ATOM 719 C CA . GLY A 1 96 ? -5.367 3.808 -12.164 1.00 92.25 96 GLY A CA 1
ATOM 720 C C . GLY A 1 96 ? -5.777 2.418 -11.682 1.00 92.25 96 GLY A C 1
ATOM 721 O O . GLY A 1 96 ? -6.973 2.157 -11.559 1.00 92.25 96 GLY A O 1
ATOM 722 N N . ILE A 1 97 ? -4.833 1.528 -11.363 1.00 93.31 97 ILE A N 1
ATOM 723 C CA . ILE A 1 97 ? -5.166 0.206 -10.825 1.00 93.31 97 ILE A CA 1
ATOM 724 C C . ILE A 1 97 ? -5.575 0.318 -9.354 1.00 93.31 97 ILE A C 1
ATOM 726 O O . ILE A 1 97 ? -4.991 1.075 -8.570 1.00 93.31 97 ILE A O 1
ATOM 730 N N . THR A 1 98 ? -6.574 -0.477 -8.974 1.00 95.44 98 THR A N 1
ATOM 731 C CA . THR A 1 98 ? -7.098 -0.562 -7.610 1.00 95.44 98 THR A CA 1
ATOM 732 C C . THR A 1 98 ? -7.176 -2.008 -7.122 1.00 95.44 98 THR A C 1
ATOM 734 O O . THR A 1 98 ? -7.150 -2.950 -7.914 1.00 95.44 98 THR A O 1
ATOM 737 N N . SER A 1 99 ? -7.230 -2.202 -5.802 1.00 96.69 99 SER A N 1
ATOM 738 C CA . SER A 1 99 ? -7.381 -3.527 -5.185 1.00 96.69 99 SER A CA 1
ATOM 739 C C . SER A 1 99 ? -8.058 -3.432 -3.822 1.00 96.69 99 SER A C 1
ATOM 741 O O . SER A 1 99 ? -7.829 -2.475 -3.086 1.00 96.69 99 SER A O 1
ATOM 743 N N . SER A 1 100 ? -8.857 -4.437 -3.465 1.00 96.56 100 SER A N 1
ATOM 744 C CA . SER A 1 100 ? -9.516 -4.549 -2.156 1.00 96.56 100 SER A CA 1
ATOM 745 C C . SER A 1 100 ? -8.869 -5.575 -1.218 1.00 96.56 100 SER A C 1
ATOM 747 O O . SER A 1 100 ? -9.329 -5.781 -0.093 1.00 96.56 100 SER A O 1
ATOM 749 N N . LEU A 1 101 ? -7.799 -6.239 -1.664 1.00 95.88 101 LEU A N 1
ATOM 750 C CA . LEU A 1 101 ? -7.082 -7.226 -0.860 1.00 95.88 101 LEU A CA 1
ATOM 751 C C . LEU A 1 101 ? -6.225 -6.536 0.205 1.00 95.88 101 LEU A C 1
ATOM 753 O O . LEU A 1 101 ? -5.552 -5.546 -0.073 1.00 95.88 101 LEU A O 1
ATOM 757 N N . GLN A 1 102 ? -6.170 -7.099 1.414 1.00 93.50 102 GLN A N 1
ATOM 758 C CA . GLN A 1 102 ? -5.244 -6.619 2.447 1.00 93.50 102 GLN A CA 1
ATOM 759 C C . GLN A 1 102 ? -3.781 -6.759 1.996 1.00 93.50 102 GLN A C 1
ATOM 761 O O . GLN A 1 102 ? -2.978 -5.835 2.154 1.00 93.50 102 GLN A O 1
ATOM 766 N N . ASN A 1 103 ? -3.453 -7.927 1.441 1.00 94.06 103 ASN A N 1
ATOM 767 C CA . ASN A 1 103 ? -2.140 -8.269 0.917 1.00 94.06 103 ASN A CA 1
ATOM 768 C C . ASN A 1 103 ? -2.291 -8.641 -0.555 1.00 94.06 103 ASN A C 1
ATOM 770 O O . ASN A 1 103 ? -3.171 -9.428 -0.901 1.00 94.06 103 ASN A O 1
ATOM 774 N N . MET A 1 104 ? -1.433 -8.099 -1.407 1.00 94.94 104 MET A N 1
ATOM 775 C CA . MET A 1 104 ? -1.452 -8.379 -2.837 1.00 94.94 104 MET A CA 1
ATOM 776 C C . MET A 1 104 ? -0.039 -8.429 -3.408 1.00 94.94 104 MET A C 1
ATOM 778 O O . MET A 1 104 ? 0.902 -7.885 -2.828 1.00 94.94 104 MET A O 1
ATOM 782 N N . THR A 1 105 ? 0.084 -9.038 -4.580 1.00 94.88 105 THR A N 1
ATOM 783 C CA . THR A 1 105 ? 1.319 -9.065 -5.359 1.00 94.88 105 THR A CA 1
ATOM 784 C C . THR A 1 105 ? 1.040 -8.480 -6.732 1.00 94.88 105 THR A C 1
ATOM 786 O O . THR A 1 105 ? -0.015 -8.736 -7.315 1.00 94.88 105 THR A O 1
ATOM 789 N N . ARG A 1 106 ? 1.956 -7.643 -7.216 1.00 92.38 106 ARG A N 1
ATOM 790 C CA . ARG A 1 106 ? 1.817 -6.930 -8.483 1.00 92.38 106 ARG A CA 1
ATOM 791 C C . ARG A 1 106 ? 3.180 -6.594 -9.084 1.00 92.38 106 ARG A C 1
ATOM 793 O O . ARG A 1 106 ? 4.098 -6.228 -8.353 1.00 92.38 106 ARG A O 1
ATOM 800 N N . SER A 1 107 ? 3.253 -6.612 -10.411 1.00 94.62 107 SER A N 1
ATOM 801 C CA . SER A 1 107 ? 4.370 -6.098 -11.204 1.00 94.62 107 SER A CA 1
ATOM 802 C C . SER A 1 107 ? 4.021 -4.797 -11.945 1.00 94.62 107 SER A C 1
ATOM 804 O O . SER A 1 107 ? 2.850 -4.425 -12.099 1.00 94.62 107 SER A O 1
ATOM 806 N N . PHE A 1 108 ? 5.062 -4.083 -12.383 1.00 94.94 108 PHE A N 1
ATOM 807 C CA . PHE A 1 108 ? 4.955 -2.812 -13.103 1.00 94.94 108 PHE A CA 1
ATOM 808 C C . PHE A 1 108 ? 5.584 -2.937 -14.498 1.00 94.94 108 PHE A C 1
ATOM 810 O O . PHE A 1 10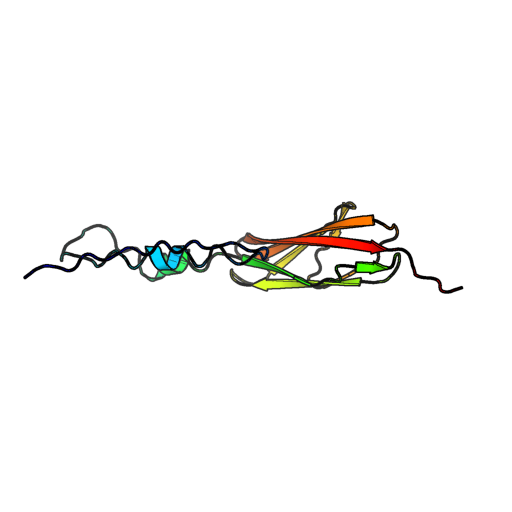8 ? 6.777 -3.238 -14.583 1.00 94.94 108 PHE A O 1
ATOM 817 N N . PRO A 1 109 ? 4.820 -2.701 -15.584 1.00 94.00 109 PRO A N 1
ATOM 818 C CA . PRO A 1 109 ? 5.295 -2.943 -16.947 1.00 94.00 109 PRO A CA 1
ATOM 819 C C . PRO A 1 109 ? 6.206 -1.841 -17.497 1.00 94.00 109 PRO A C 1
ATOM 821 O O . PRO A 1 109 ? 6.962 -2.084 -18.435 1.00 94.00 109 PRO A O 1
ATOM 824 N N . SER A 1 110 ? 6.162 -0.645 -16.906 1.00 95.25 110 SER A N 1
ATOM 825 C CA . SER A 1 110 ? 6.927 0.517 -17.362 1.00 95.25 110 SER A CA 1
ATOM 826 C C . SER A 1 110 ? 7.802 1.066 -16.242 1.00 95.25 110 SER A C 1
ATOM 828 O O . SER A 1 110 ? 7.375 1.138 -15.089 1.00 95.25 110 SER A O 1
ATOM 830 N N . ILE A 1 111 ? 9.017 1.490 -16.588 1.00 96.81 111 ILE A N 1
ATOM 831 C CA . ILE A 1 111 ? 9.902 2.216 -15.669 1.00 96.81 111 ILE A CA 1
ATOM 832 C C . ILE A 1 111 ? 9.310 3.584 -15.311 1.00 96.81 111 ILE A C 1
ATOM 834 O O . ILE A 1 111 ? 8.581 4.176 -16.108 1.00 96.81 111 ILE A O 1
ATOM 838 N N . GLY A 1 112 ? 9.643 4.098 -14.129 1.00 95.94 112 GLY A N 1
ATOM 839 C CA . GLY A 1 112 ? 9.180 5.408 -13.676 1.00 95.94 112 GLY A CA 1
ATOM 840 C C . GLY A 1 112 ? 8.828 5.456 -12.194 1.00 95.94 112 GLY A C 1
ATOM 841 O O . GLY A 1 112 ? 9.076 4.514 -11.445 1.00 95.94 112 GLY A O 1
ATOM 842 N N . SER A 1 113 ? 8.253 6.581 -11.775 1.00 96.62 113 SER A N 1
ATOM 843 C CA . SER A 1 113 ? 7.780 6.788 -10.406 1.00 96.62 113 SER A CA 1
ATOM 844 C C . SER A 1 113 ? 6.279 6.529 -10.327 1.00 96.62 113 SER A C 1
ATOM 846 O O . SER A 1 113 ? 5.509 7.130 -11.077 1.00 96.62 113 SER A O 1
ATOM 848 N N . TYR A 1 114 ? 5.869 5.654 -9.414 1.00 95.25 114 TYR A N 1
ATOM 849 C CA . TYR A 1 114 ? 4.470 5.334 -9.148 1.00 95.25 114 TYR A CA 1
ATOM 850 C C . TYR A 1 114 ? 4.130 5.751 -7.727 1.00 95.25 114 TYR A C 1
ATOM 852 O O . TYR A 1 114 ? 4.827 5.369 -6.785 1.00 95.25 114 TYR A O 1
ATOM 860 N N . SER A 1 115 ? 3.049 6.506 -7.555 1.00 94.38 115 SER A N 1
ATOM 861 C CA . SER A 1 115 ? 2.493 6.754 -6.228 1.00 94.38 115 SER A CA 1
ATOM 862 C C . SER A 1 115 ? 1.367 5.770 -5.940 1.00 94.38 115 SER A C 1
ATOM 864 O O . SER A 1 115 ? 0.640 5.333 -6.835 1.00 94.38 115 SER A O 1
ATOM 866 N N . GLY A 1 116 ? 1.244 5.392 -4.676 1.00 94.06 116 GLY A N 1
ATOM 867 C CA . GLY A 1 116 ? 0.179 4.538 -4.188 1.00 94.06 116 GLY A CA 1
ATOM 868 C C . GLY A 1 116 ? -0.419 5.092 -2.905 1.00 94.06 116 GLY A C 1
ATOM 869 O O . GLY A 1 116 ? 0.239 5.801 -2.144 1.00 94.06 116 GLY A O 1
ATOM 870 N N . GLN A 1 117 ? -1.679 4.761 -2.670 1.00 94.44 117 GLN A N 1
ATOM 871 C CA . GLN A 1 117 ? -2.401 5.052 -1.444 1.00 94.44 117 GLN A CA 1
ATOM 872 C C . GLN A 1 117 ? -3.163 3.805 -1.009 1.00 94.44 117 GLN A C 1
ATOM 874 O O . GLN A 1 117 ? -3.810 3.151 -1.825 1.00 94.44 117 GLN A O 1
ATOM 879 N N . ILE A 1 118 ? -3.113 3.498 0.282 1.00 94.44 118 ILE A N 1
ATOM 880 C CA . ILE A 1 118 ? -4.005 2.542 0.933 1.00 94.44 118 ILE A CA 1
ATOM 881 C C . ILE A 1 118 ? -4.977 3.302 1.826 1.00 94.44 118 ILE A C 1
ATOM 883 O O . ILE A 1 118 ? -4.565 4.138 2.631 1.00 94.44 118 ILE A O 1
ATOM 887 N N . THR A 1 119 ? -6.261 2.993 1.698 1.00 94.62 119 THR A N 1
ATOM 888 C CA . THR A 1 119 ? -7.311 3.388 2.634 1.00 94.62 119 THR A CA 1
ATOM 889 C C . THR A 1 119 ? -7.768 2.152 3.397 1.00 94.62 119 THR A C 1
ATOM 891 O O . THR A 1 119 ? -8.135 1.144 2.798 1.00 94.62 119 THR A O 1
ATOM 894 N N . VAL A 1 120 ? -7.746 2.224 4.724 1.00 94.75 120 VAL A N 1
ATOM 895 C CA . VAL A 1 120 ? -8.308 1.200 5.606 1.00 94.75 120 VAL A CA 1
ATOM 896 C C . VAL A 1 120 ? -9.551 1.772 6.254 1.00 94.75 120 VAL A C 1
ATOM 898 O O . VAL A 1 120 ? -9.470 2.813 6.901 1.00 94.75 120 VAL A O 1
ATOM 901 N N . LYS A 1 121 ? -10.687 1.101 6.096 1.00 93.38 121 LYS A N 1
ATOM 902 C CA . LYS A 1 121 ? -11.967 1.488 6.690 1.00 93.38 121 LYS A CA 1
ATOM 903 C C . LYS A 1 121 ? -12.392 0.468 7.735 1.00 93.38 121 LYS A C 1
ATOM 905 O O . LYS A 1 121 ? -12.337 -0.727 7.473 1.00 93.38 121 LYS A O 1
ATOM 910 N N . ASP A 1 122 ? -12.815 0.918 8.905 1.00 93.06 122 ASP A N 1
ATOM 911 C CA . ASP A 1 122 ? -13.344 0.046 9.952 1.00 93.06 122 ASP A CA 1
ATOM 912 C C . ASP A 1 122 ? -14.866 -0.173 9.819 1.00 93.06 122 ASP A C 1
ATOM 914 O O . ASP A 1 122 ? -15.547 0.452 8.999 1.00 93.06 122 ASP A O 1
ATOM 918 N N . SER A 1 123 ? -15.423 -1.063 10.640 1.00 92.12 123 SER A N 1
ATOM 919 C CA . SER A 1 123 ? -16.861 -1.374 10.638 1.00 92.12 123 SER A CA 1
ATOM 920 C C . SER A 1 123 ? -17.752 -0.227 11.128 1.00 92.12 123 SER A C 1
ATOM 922 O O . SER A 1 123 ? -18.950 -0.223 10.853 1.00 92.12 123 SER A O 1
ATOM 924 N N . ALA A 1 124 ? -17.182 0.753 11.831 1.00 88.50 124 ALA A N 1
ATOM 925 C CA . ALA A 1 124 ? -17.868 1.965 12.268 1.00 88.50 124 ALA A CA 1
ATOM 926 C C . ALA A 1 124 ? -17.803 3.089 11.214 1.00 88.50 124 ALA A C 1
ATOM 928 O O . ALA A 1 124 ? -18.3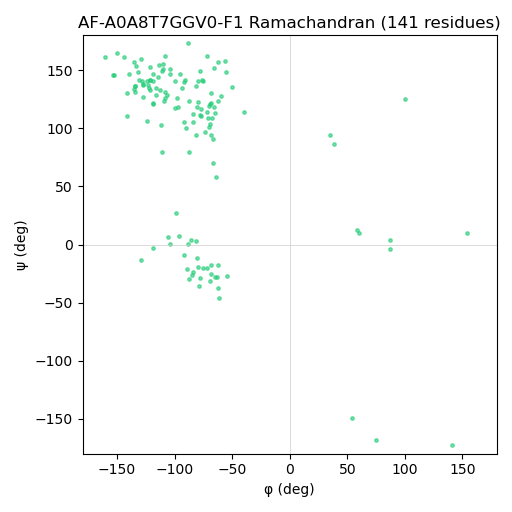30 4.177 11.442 1.00 88.50 124 ALA A O 1
ATOM 929 N N . GLY A 1 125 ? -17.172 2.836 10.064 1.00 88.25 125 GLY A N 1
ATOM 930 C CA . GLY A 1 125 ? -17.069 3.767 8.948 1.00 88.25 125 GLY A CA 1
ATOM 931 C C . GLY A 1 125 ? -15.887 4.734 9.012 1.00 88.25 125 GLY A C 1
ATOM 932 O O . GLY A 1 125 ? -15.764 5.570 8.118 1.00 88.25 125 GLY A O 1
ATOM 933 N N . LYS A 1 126 ? -15.009 4.625 10.012 1.00 88.12 126 LYS A N 1
ATOM 934 C CA . LYS A 1 126 ? -13.801 5.452 10.137 1.00 88.12 126 LYS A CA 1
ATOM 935 C C . LYS A 1 126 ? -12.714 4.965 9.201 1.00 88.12 126 LYS A C 1
ATOM 937 O O . LYS A 1 126 ? -12.610 3.771 8.933 1.00 88.12 126 LYS A O 1
ATOM 942 N N . THR A 1 127 ? -11.877 5.889 8.741 1.00 89.44 127 THR A N 1
ATOM 943 C CA . THR A 1 127 ? -10.840 5.601 7.750 1.00 89.44 127 THR A CA 1
ATOM 944 C C . THR A 1 127 ? -9.464 6.067 8.198 1.00 89.44 127 THR A C 1
ATOM 946 O O . THR A 1 127 ? -9.317 7.190 8.676 1.00 89.44 127 THR A O 1
ATOM 949 N N . GLY A 1 128 ? -8.459 5.231 7.966 1.00 88.12 128 GLY A N 1
ATOM 950 C CA . GLY A 1 128 ? -7.046 5.593 7.984 1.00 88.12 128 GLY A CA 1
ATOM 951 C C . GLY A 1 128 ? -6.468 5.525 6.577 1.00 88.12 128 GLY A C 1
ATOM 952 O O . GLY A 1 128 ? -6.903 4.704 5.770 1.00 88.12 128 GLY A O 1
ATOM 953 N N . GLN A 1 129 ? -5.479 6.366 6.277 1.00 91.62 129 GLN A N 1
ATOM 954 C CA . GLN A 1 129 ? -4.811 6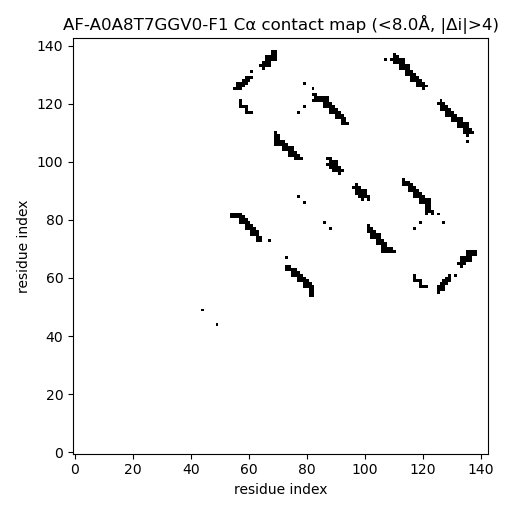.373 4.976 1.00 91.62 129 GLN A CA 1
ATOM 955 C C . GLN A 1 129 ? -3.292 6.376 5.119 1.00 91.62 129 GLN A C 1
ATOM 957 O O . GLN A 1 129 ? -2.747 6.930 6.073 1.00 91.62 129 GLN A O 1
ATOM 962 N N . SER A 1 130 ? -2.610 5.764 4.155 1.00 90.00 130 SER A N 1
ATOM 963 C CA . SER A 1 130 ? -1.156 5.824 4.018 1.00 90.00 130 SER A CA 1
ATOM 964 C C . SER A 1 130 ? -0.792 5.926 2.542 1.00 90.00 130 SER A C 1
ATOM 966 O O . SER A 1 130 ? -1.298 5.158 1.725 1.00 90.00 130 SER A O 1
ATOM 968 N N . SER A 1 131 ? 0.068 6.885 2.211 1.00 91.69 131 SER A N 1
ATOM 969 C CA . SER A 1 131 ? 0.563 7.102 0.852 1.00 91.69 131 SER A CA 1
ATOM 970 C C . SER A 1 131 ? 2.036 6.729 0.756 1.00 91.69 131 SER A C 1
ATOM 972 O O . SER A 1 131 ? 2.783 6.848 1.728 1.00 91.69 131 SER A O 1
ATOM 974 N N . PHE A 1 132 ? 2.454 6.298 -0.425 1.00 88.69 132 PHE A N 1
ATOM 975 C CA . PHE A 1 132 ? 3.816 5.874 -0.700 1.00 88.69 132 PHE A CA 1
ATOM 976 C C . PHE A 1 132 ? 4.216 6.131 -2.151 1.00 88.69 132 PHE A C 1
ATOM 978 O O . PHE A 1 132 ? 3.368 6.335 -3.019 1.00 88.69 132 PHE A O 1
ATOM 985 N N . THR A 1 133 ? 5.522 6.068 -2.403 1.00 94.06 133 THR A N 1
ATOM 986 C CA . THR A 1 133 ? 6.113 6.195 -3.737 1.00 94.06 133 THR A CA 1
ATOM 987 C C . THR A 1 133 ? 7.049 5.024 -4.003 1.00 94.06 133 THR A C 1
ATOM 989 O O . THR A 1 133 ? 7.783 4.586 -3.113 1.00 94.06 133 THR A O 1
ATOM 992 N N . ILE A 1 134 ? 7.016 4.534 -5.236 1.00 94.38 134 ILE A N 1
ATOM 993 C CA . ILE A 1 134 ? 7.830 3.444 -5.761 1.00 94.38 134 ILE A CA 1
ATOM 994 C C . ILE A 1 134 ? 8.6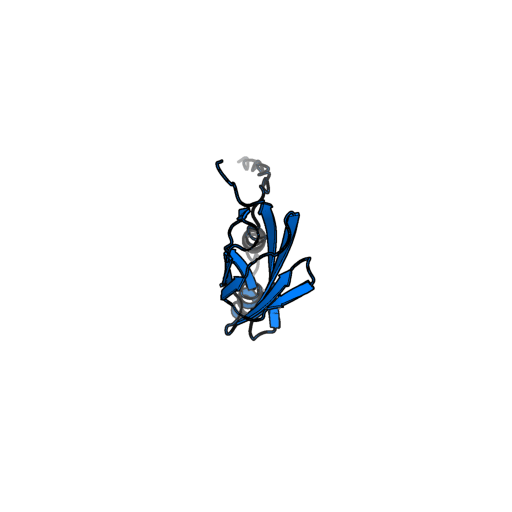07 3.968 -6.962 1.00 94.38 134 ILE A C 1
ATOM 996 O O . ILE A 1 134 ? 8.032 4.583 -7.857 1.00 94.38 134 ILE A O 1
ATOM 1000 N N . GLU A 1 135 ? 9.890 3.648 -7.018 1.00 97.31 135 GLU A N 1
ATOM 1001 C CA . GLU A 1 135 ? 10.724 3.813 -8.201 1.00 97.31 135 GLU A CA 1
ATOM 1002 C C . GLU A 1 135 ? 10.861 2.470 -8.936 1.00 97.31 135 GLU A C 1
ATOM 1004 O O . GLU A 1 135 ? 11.403 1.501 -8.397 1.00 97.31 135 GLU A O 1
ATOM 1009 N N . VAL A 1 136 ? 10.379 2.402 -10.177 1.00 97.06 136 VAL A N 1
ATOM 1010 C CA . VAL A 1 136 ? 10.540 1.238 -11.054 1.00 97.06 136 VAL A CA 1
ATOM 1011 C C . VAL A 1 136 ? 11.728 1.467 -11.976 1.00 97.06 136 VAL A C 1
ATOM 1013 O O . VAL A 1 136 ? 11.731 2.395 -12.789 1.00 97.06 136 VAL A O 1
ATOM 1016 N N . VAL A 1 137 ? 12.732 0.605 -11.852 1.00 96.62 137 VAL A N 1
ATOM 1017 C CA . VAL A 1 137 ? 14.019 0.708 -12.546 1.00 96.62 137 VAL A CA 1
ATOM 1018 C C . VAL A 1 137 ? 14.167 -0.383 -13.614 1.00 96.62 137 VAL A C 1
ATOM 1020 O O . VAL A 1 137 ? 13.532 -1.437 -13.517 1.00 96.62 137 VAL A O 1
ATOM 1023 N N . PRO A 1 138 ? 14.990 -0.169 -14.655 1.00 95.50 138 PRO A N 1
ATOM 1024 C CA . PRO A 1 138 ? 15.275 -1.207 -15.639 1.00 95.50 138 PRO A CA 1
ATOM 1025 C C . PRO A 1 138 ? 15.978 -2.415 -15.008 1.00 95.50 138 PRO A C 1
ATOM 1027 O O . PRO A 1 138 ? 16.660 -2.307 -13.986 1.00 95.50 138 PRO A O 1
ATOM 1030 N N . LYS A 1 139 ? 15.855 -3.574 -15.662 1.00 90.38 139 LYS A N 1
ATOM 1031 C CA . LYS A 1 139 ? 16.619 -4.765 -15.290 1.00 90.38 139 LYS A CA 1
ATOM 1032 C C . LYS A 1 139 ? 18.096 -4.537 -15.601 1.00 90.38 139 LYS A C 1
ATOM 1034 O O . LYS A 1 139 ? 18.460 -4.296 -16.752 1.00 90.38 139 LYS A O 1
ATOM 1039 N N . VAL A 1 140 ? 18.947 -4.638 -14.582 1.00 85.94 140 VAL A N 1
ATOM 1040 C CA . VAL A 1 140 ? 20.399 -4.595 -14.777 1.00 85.94 140 VAL A CA 1
ATOM 1041 C C . VAL A 1 140 ? 20.800 -5.839 -15.565 1.00 85.94 140 VAL A C 1
ATOM 1043 O O . VAL A 1 140 ? 20.575 -6.961 -15.115 1.00 85.94 140 VAL A O 1
ATOM 1046 N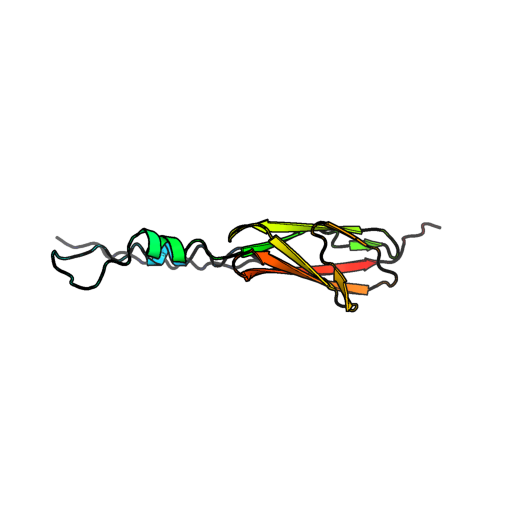 N . THR A 1 141 ? 21.361 -5.635 -16.754 1.00 73.75 141 THR A N 1
ATOM 1047 C CA . THR A 1 141 ? 21.919 -6.712 -17.576 1.00 73.75 141 THR A CA 1
ATOM 1048 C C . THR A 1 141 ? 23.424 -6.506 -17.593 1.00 73.75 141 THR A C 1
ATOM 1050 O O . THR A 1 141 ? 23.914 -5.577 -18.229 1.00 73.75 141 THR A O 1
ATOM 1053 N N . THR A 1 142 ? 24.157 -7.302 -16.820 1.00 65.69 142 THR A N 1
ATOM 1054 C CA . THR A 1 142 ? 25.615 -7.376 -16.943 1.00 65.69 142 THR A CA 1
ATOM 1055 C C . THR A 1 142 ? 25.923 -8.122 -18.235 1.00 65.69 142 THR A C 1
ATOM 1057 O O . THR A 1 142 ? 25.528 -9.282 -18.364 1.00 65.69 142 THR A O 1
ATOM 1060 N N . SER A 1 143 ? 26.528 -7.420 -19.195 1.00 57.44 143 SER A N 1
ATOM 1061 C CA . SER A 1 143 ? 27.019 -8.001 -20.448 1.00 57.44 143 SER A CA 1
ATOM 1062 C C . SER A 1 143 ? 28.303 -8.794 -20.246 1.00 57.44 143 SER A C 1
ATOM 1064 O O . SER A 1 143 ? 29.004 -8.538 -19.242 1.00 57.44 143 SER A O 1
#

Nearest PDB structures (foldseek):
  2y72-assembly2_B  TM=9.199E-01  e=2.300E-06  Hathewaya histolytica
  4tn9-assembly1_A  TM=8.881E-01  e=1.189E-06  Hathewaya histolytica
  4aqo-assembly1_A  TM=8.546E-01  e=2.567E-06  Hathewaya histolytica
  4u6t-assembly1_A  TM=8.523E-01  e=9.094E-06  Hathewaya histolytica
  7uwu-assembly1_A  TM=8.954E-01  e=2.333E-04  Ruminococcus bromii L2-63

Mean predicted aligned error: 14.28 Å

Solvent-accessible surface area (backbone atoms only — not comparable to full-atom values): 8981 Å² total; per-residue (Å²): 137,84,83,80,81,82,78,83,78,84,80,80,83,80,87,74,95,60,98,71,68,98,64,72,70,60,70,66,65,71,73,75,69,76,86,82,71,96,76,76,84,74,72,76,70,46,70,69,58,62,50,53,71,73,60,55,58,29,45,30,44,76,50,65,67,54,64,42,44,44,64,42,78,42,59,39,40,55,50,73,44,68,47,41,78,65,74,47,39,40,38,43,36,75,87,72,54,69,45,61,59,57,59,48,73,51,60,42,89,60,66,44,80,44,44,39,36,38,39,28,33,29,66,81,71,39,62,10,63,34,74,51,65,31,40,30,36,75,74,85,76,86,127

Radius of gyration: 23.39 Å; Cα contacts (8 Å, |Δi|>4): 219; chains: 1; bounding box: 52×43×72 Å

Secondary structure (DSSP, 8-state):
-PPPP-----------SS---TTSSSTTTGGG----STT--S----HHHHHHTTS--EEEEEE--SEEETT--EEEEEEEEES-SSEEEEEEETTS-EE--SEEEE--SS-EEEEEEEEEEETTS-EEEEEEEEEEEPPP---

Sequence (143 aa):
MAVSGNKITKIALIFVGIGIAVGLAIALLVMQLEPTEEGDPYDRLSLSERTALVSSFVSASAKYKSKIVVNEDSSFTSAGQGGKPPYQYEWKFSDGITSSLQNMTRSFPSIGSYSGQITVKDSAGKTGQSSFTIEVVPKVTTS

pLDDT: mean 72.89, std 24.21, range [31.03, 97.5]